Protein 3H1G (pdb70)

B-factor: mean 9.22, std 5.42, range [2.0, 31.76]

Sequence (123 aa):
MKLLVVDDSSTMRRIIKNTLSRLGYEDVLEAEHGVEAWEKLDANADTKVLITDWNMPEMNGLDLVKKVRSDSRFKEIPIIMITAEGGKAEVITALKAGVNNYIVKPFTPQVLKEKLEVVLGTN

Structure (mmCIF, N/CA/C/O backbone):
data_3H1G
#
_entry.id   3H1G
#
_cell.length_a   70.409
_cell.length_b   38.062
_cell.length_c   39.020
_cell.angle_alpha   90.00
_cell.angle_beta   107.58
_cell.angle_gamma   90.00
#
_symmetry.space_group_name_H-M   'C 1 2 1'
#
loop_
_entity.id
_entity.type
_entity.pdbx_description
1 polymer 'Chemotaxis protein cheY homolog'
2 non-polymer 'SULFATE ION'
3 non-polymer 'MAGNESIUM ION'
4 water water
#
loop_
_atom_site.group_PDB
_atom_site.id
_atom_site.type_symbol
_atom_site.label_atom_id
_atom_site.label_alt_id
_atom_site.label_comp_id
_atom_site.label_asym_id
_atom_site.label_entity_id
_atom_site.label_seq_id
_atom_site.pdbx_PDB_ins_code
_atom_site.Cartn_x
_atom_site.Cartn_y
_atom_site.Cartn_z
_atom_site.occupancy
_atom_site.B_iso_or_equiv
_atom_site.auth_seq_id
_atom_site.auth_comp_id
_atom_site.auth_asym_id
_atom_site.auth_atom_id
_atom_site.pdbx_PDB_model_num
ATOM 1 N N . MET A 1 6 ? 10.268 -14.555 5.497 1.00 10.59 1 MET A N 1
ATOM 2 C CA . MET A 1 6 ? 10.684 -13.117 5.648 1.00 8.91 1 MET A CA 1
ATOM 3 C C . MET A 1 6 ? 11.072 -12.779 7.092 1.00 8.76 1 MET A C 1
ATOM 4 O O . MET A 1 6 ? 10.308 -12.155 7.825 1.00 9.84 1 MET A O 1
ATOM 9 N N . LYS A 1 7 ? 12.271 -13.201 7.488 1.00 8.05 2 LYS A N 1
ATOM 10 C CA . LYS A 1 7 ? 12.826 -12.926 8.801 1.00 8.05 2 LYS A CA 1
ATOM 11 C C . LYS A 1 7 ? 13.388 -11.484 8.861 1.00 7.48 2 LYS A C 1
ATOM 12 O O . LYS A 1 7 ? 14.306 -11.138 8.125 1.00 8.68 2 LYS A O 1
ATOM 18 N N . LEU A 1 8 ? 12.802 -10.656 9.721 1.00 7.15 3 LEU A N 1
ATOM 19 C CA . LEU A 1 8 ? 13.195 -9.264 9.851 1.00 6.10 3 LEU A CA 1
ATOM 20 C C . LEU A 1 8 ? 13.953 -9.007 11.155 1.00 5.89 3 LEU A C 1
ATOM 21 O O . LEU A 1 8 ? 13.666 -9.653 12.188 1.00 4.95 3 LEU A O 1
ATOM 26 N N . LEU A 1 9 ? 14.907 -8.066 11.131 1.00 4.43 4 LEU A N 1
ATOM 27 C CA . LEU A 1 9 ? 15.559 -7.649 12.367 1.00 4.78 4 LEU A CA 1
ATOM 28 C C . LEU A 1 9 ? 15.310 -6.157 12.528 1.00 5.43 4 LEU A C 1
ATOM 29 O O . LEU A 1 9 ? 15.597 -5.401 11.605 1.00 5.35 4 LEU A O 1
ATOM 34 N N . VAL A 1 10 ? 14.780 -5.766 13.681 1.00 5.44 5 VAL A N 1
ATOM 35 C CA . VAL A 1 10 ? 14.412 -4.375 13.946 1.00 4.46 5 VAL A CA 1
ATOM 36 C C . VAL A 1 10 ? 15.296 -3.855 15.075 1.00 4.21 5 VAL A C 1
ATOM 37 O O . VAL A 1 10 ? 15.269 -4.418 16.178 1.00 4.19 5 VAL A O 1
ATOM 41 N N . VAL A 1 11 ? 16.034 -2.764 14.807 1.00 3.78 6 VAL A N 1
ATOM 42 C CA . VAL A 1 11 ? 17.018 -2.251 15.757 1.00 3.46 6 VAL A CA 1
ATOM 43 C C . VAL A 1 11 ? 16.681 -0.833 16.131 1.00 4.26 6 VAL A C 1
ATOM 44 O O . VAL A 1 11 ? 16.706 0.071 15.261 1.00 5.98 6 VAL A O 1
ATOM 48 N N . ASP A 1 12 ? 16.379 -0.620 17.406 1.00 4.92 7 ASP A N 1
ATOM 49 C CA . ASP A 1 12 ? 16.074 0.729 17.894 1.00 4.67 7 ASP A CA 1
ATOM 50 C C . ASP A 1 12 ? 16.257 0.750 19.405 1.00 4.70 7 ASP A C 1
ATOM 51 O O . ASP A 1 12 ? 15.866 -0.172 20.093 1.00 5.11 7 ASP A O 1
ATOM 56 N N . ASP A 1 13 ? 16.888 1.794 19.902 1.00 5.72 8 ASP A N 1
ATOM 57 C CA . ASP A 1 13 ? 17.107 1.907 21.341 1.00 5.99 8 ASP A CA 1
ATOM 58 C C . ASP A 1 13 ? 15.884 2.470 22.119 1.00 6.68 8 ASP A C 1
ATOM 59 O O . ASP A 1 13 ? 15.884 2.532 23.361 1.00 7.44 8 ASP A O 1
ATOM 64 N N . SER A 1 14 ? 14.822 2.818 21.385 1.00 5.72 9 SER A N 1
ATOM 65 C CA . SER A 1 14 ? 13.560 3.196 22.012 1.00 6.12 9 SER A CA 1
ATOM 66 C C . SER A 1 14 ? 12.628 1.981 22.130 1.00 6.73 9 SER A C 1
ATOM 67 O O . SER A 1 14 ? 12.287 1.358 21.114 1.00 5.68 9 SER A O 1
ATOM 70 N N . SER A 1 15 ? 12.201 1.651 23.345 1.00 6.69 10 SER A N 1
ATOM 71 C CA . SER A 1 15 ? 11.331 0.480 23.529 1.00 7.54 10 SER A CA 1
ATOM 72 C C . SER A 1 15 ? 9.957 0.724 22.911 1.00 7.25 10 SER A C 1
ATOM 73 O O . SER A 1 15 ? 9.365 -0.183 22.308 1.00 7.06 10 SER A O 1
ATOM 76 N N . THR A 1 16 ? 9.446 1.953 23.033 1.00 7.18 11 THR A N 1
ATOM 77 C CA . THR A 1 16 ? 8.137 2.252 22.454 1.00 7.87 11 THR A CA 1
ATOM 78 C C . THR A 1 16 ? 8.186 2.225 20.934 1.00 7.57 11 THR A C 1
ATOM 79 O O . THR A 1 16 ? 7.270 1.712 20.309 1.00 8.67 11 THR A O 1
ATOM 83 N N . MET A 1 17 ? 9.258 2.749 20.339 1.00 5.99 12 MET A N 1
ATOM 84 C CA . MET A 1 17 ? 9.434 2.628 18.873 1.00 6.12 12 MET A CA 1
ATOM 85 C C . MET A 1 17 ? 9.504 1.170 18.416 1.00 6.13 12 MET A C 1
ATOM 86 O O . MET A 1 17 ? 8.870 0.808 17.414 1.00 6.33 12 MET A O 1
ATOM 91 N N . ARG A 1 18 ? 10.262 0.329 19.142 1.00 5.64 13 ARG A N 1
ATOM 92 C CA . ARG A 1 18 ? 10.331 -1.096 18.776 1.00 6.21 13 ARG A CA 1
ATOM 93 C C . ARG A 1 18 ? 8.931 -1.717 18.758 1.00 6.83 13 ARG A C 1
ATOM 94 O O . ARG A 1 18 ? 8.601 -2.476 17.851 1.00 6.93 13 ARG A O 1
ATOM 102 N N . ARG A 1 19 ? 8.116 -1.350 19.749 1.00 7.41 14 ARG A N 1
ATOM 103 C CA . ARG A 1 19 ? 6.739 -1.819 19.854 1.00 7.93 14 ARG A CA 1
ATOM 104 C C . ARG A 1 19 ? 5.885 -1.374 18.671 1.00 8.05 14 ARG A C 1
ATOM 105 O O . ARG A 1 19 ? 5.140 -2.193 18.087 1.00 7.74 14 ARG A O 1
ATOM 113 N N . ILE A 1 20 ? 5.963 -0.081 18.347 1.00 6.89 15 ILE A N 1
ATOM 114 C CA . ILE A 1 20 ? 5.212 0.477 17.235 1.00 7.33 15 ILE A CA 1
ATOM 115 C C . ILE A 1 20 ? 5.611 -0.216 15.926 1.00 6.77 15 ILE A C 1
ATOM 116 O O . ILE A 1 20 ? 4.757 -0.571 15.104 1.00 7.08 15 ILE A O 1
ATOM 121 N N . ILE A 1 21 ? 6.917 -0.374 15.706 1.00 5.85 16 ILE A N 1
ATOM 122 C CA . ILE A 1 21 ? 7.369 -0.978 14.456 1.00 4.80 16 ILE A CA 1
ATOM 123 C C . ILE A 1 21 ? 6.905 -2.419 14.413 1.00 5.86 16 ILE A C 1
ATOM 124 O O . ILE A 1 21 ? 6.380 -2.857 13.400 1.00 5.43 16 ILE A O 1
ATOM 129 N N . LYS A 1 22 ? 7.084 -3.158 15.510 1.00 6.28 17 LYS A N 1
ATOM 130 C CA . LYS A 1 22 ? 6.728 -4.581 15.496 1.00 6.59 17 LYS A CA 1
ATOM 131 C C . LYS A 1 22 ? 5.210 -4.771 15.311 1.00 7.05 17 LYS A C 1
ATOM 132 O O . LYS A 1 22 ? 4.795 -5.618 14.528 1.00 7.20 17 LYS A O 1
ATOM 138 N N . ASN A 1 23 ? 4.395 -3.951 15.970 1.00 7.74 18 ASN A N 1
ATOM 139 C CA . ASN A 1 23 ? 2.942 -3.992 15.746 1.00 8.31 18 ASN A CA 1
ATOM 140 C C . ASN A 1 23 ? 2.569 -3.643 14.295 1.00 7.28 18 ASN A C 1
ATOM 141 O O . ASN A 1 23 ? 1.665 -4.242 13.700 1.00 7.59 18 ASN A O 1
ATOM 146 N N . THR A 1 24 ? 3.239 -2.651 13.738 1.00 6.80 19 THR A N 1
ATOM 147 C CA . THR A 1 24 ? 2.944 -2.245 12.362 1.00 7.01 19 THR A CA 1
ATOM 148 C C . THR A 1 24 ? 3.289 -3.365 11.398 1.00 6.62 19 THR A C 1
ATOM 149 O O . THR A 1 24 ? 2.498 -3.671 10.508 1.00 7.64 19 THR A O 1
ATOM 153 N N . LEU A 1 25 ? 4.444 -4.005 11.582 1.00 5.77 20 LEU A N 1
ATOM 154 C CA . LEU A 1 25 ? 4.828 -5.124 10.713 1.00 7.47 20 LEU A CA 1
ATOM 155 C C . LEU A 1 25 ? 3.812 -6.276 10.827 1.00 8.00 20 LEU A C 1
ATOM 156 O O . LEU A 1 25 ? 3.451 -6.910 9.805 1.00 7.70 20 LEU A O 1
ATOM 161 N N . SER A 1 26 ? 3.334 -6.525 12.051 1.00 8.44 21 SER A N 1
ATOM 162 C CA . SER A 1 26 ? 2.297 -7.550 12.270 1.00 9.28 21 SER A CA 1
ATOM 163 C C . SER A 1 26 ? 1.001 -7.246 11.497 1.00 9.58 21 SER A C 1
ATOM 164 O O . SER A 1 26 ? 0.404 -8.144 10.874 1.00 9.35 21 SER A O 1
ATOM 167 N N . ARG A 1 27 ? 0.574 -5.988 11.538 1.00 8.91 22 ARG A N 1
ATOM 168 C CA . ARG A 1 27 ? -0.579 -5.533 10.756 1.00 9.46 22 ARG A CA 1
ATOM 169 C C . ARG A 1 27 ? -0.399 -5.809 9.267 1.00 9.63 22 ARG A C 1
ATOM 170 O O . ARG A 1 27 ? -1.387 -6.052 8.568 1.00 9.86 22 ARG A O 1
ATOM 178 N N . LEU A 1 28 ? 0.848 -5.766 8.778 1.00 8.69 23 LEU A N 1
ATOM 179 C CA . LEU A 1 28 ? 1.153 -6.007 7.357 1.00 8.72 23 LEU A CA 1
ATOM 180 C C . LEU A 1 28 ? 1.440 -7.476 7.079 1.00 8.76 23 LEU A C 1
ATOM 181 O O . LEU A 1 28 ? 1.766 -7.835 5.943 1.00 7.94 23 LEU A O 1
ATOM 186 N N . GLY A 1 29 ? 1.334 -8.304 8.121 1.00 8.39 24 GLY A N 1
ATOM 187 C CA . GLY A 1 29 ? 1.453 -9.763 7.988 1.00 9.06 24 GLY A CA 1
ATOM 188 C C . GLY A 1 29 ? 2.872 -10.276 8.113 1.00 9.28 24 GLY A C 1
ATOM 189 O O . GLY A 1 29 ? 3.161 -11.424 7.774 1.00 10.05 24 GLY A O 1
ATOM 190 N N . TYR A 1 30 ? 3.754 -9.429 8.639 1.00 8.55 25 TYR A N 1
ATOM 191 C CA . TYR A 1 30 ? 5.144 -9.784 8.874 1.00 8.92 25 TYR A CA 1
ATOM 192 C C . TYR A 1 30 ? 5.272 -10.157 10.350 1.00 9.65 25 TYR A C 1
ATOM 193 O O . TYR A 1 30 ? 5.345 -9.273 11.194 1.00 9.62 25 TYR A O 1
ATOM 202 N N . GLU A 1 31 ? 5.287 -11.459 10.629 1.00 10.61 26 GLU A N 1
ATOM 203 C CA . GLU A 1 31 ? 5.187 -11.981 11.984 1.00 12.16 26 GLU A CA 1
ATOM 204 C C . GLU A 1 31 ? 6.500 -12.532 12.505 1.00 12.02 26 GLU A C 1
ATOM 205 O O . GLU A 1 31 ? 6.622 -12.848 13.687 1.00 13.47 26 GLU A O 1
ATOM 211 N N . ASP A 1 32 ? 7.498 -12.631 11.649 1.00 10.99 27 ASP A N 1
ATOM 212 C CA . ASP A 1 32 ? 8.762 -13.253 12.024 1.00 10.22 27 ASP A CA 1
ATOM 213 C C . ASP A 1 32 ? 9.821 -12.151 12.256 1.00 9.01 27 ASP A C 1
ATOM 214 O O . ASP A 1 32 ? 10.588 -11.785 11.351 1.00 7.27 27 ASP A O 1
ATOM 219 N N . VAL A 1 33 ? 9.820 -11.593 13.465 1.00 7.45 28 VAL A N 1
ATOM 220 C CA . VAL A 1 33 ? 10.583 -10.380 13.738 1.00 7.32 28 VAL A CA 1
ATOM 221 C C . VAL A 1 33 ? 11.447 -10.567 14.970 1.00 7.23 28 VAL A C 1
ATOM 222 O O . VAL A 1 33 ? 10.945 -10.974 16.032 1.00 7.33 28 VAL A O 1
ATOM 226 N N . LEU A 1 34 ? 12.737 -10.259 14.816 1.00 6.55 29 LEU A N 1
ATOM 227 C CA . LEU A 1 34 ? 13.703 -10.259 15.911 1.00 6.99 29 LEU A CA 1
ATOM 228 C C . LEU A 1 34 ? 14.014 -8.790 16.179 1.00 6.83 29 LEU A C 1
ATOM 229 O O . LEU A 1 34 ? 14.057 -7.989 15.237 1.00 7.35 29 LEU A O 1
ATOM 234 N N . GLU A 1 35 ? 14.256 -8.448 17.436 1.00 6.54 30 GLU A N 1
ATOM 235 C CA . GLU A 1 35 ? 14.586 -7.063 17.813 1.00 7.63 30 GLU A CA 1
ATOM 236 C C . GLU A 1 35 ? 16.004 -6.958 18.367 1.00 7.16 30 GLU A C 1
ATOM 237 O O . GLU A 1 35 ? 16.601 -7.969 18.805 1.00 6.53 30 GLU A O 1
ATOM 243 N N . ALA A 1 36 ? 16.543 -5.738 18.335 1.00 6.32 31 ALA A N 1
ATOM 244 C CA . ALA A 1 36 ? 17.784 -5.403 19.027 1.00 5.64 31 ALA A CA 1
ATOM 245 C C . ALA A 1 36 ? 17.703 -3.962 19.535 1.00 5.64 31 ALA A C 1
ATOM 246 O O . ALA A 1 36 ? 17.028 -3.126 18.948 1.00 4.97 31 ALA A O 1
ATOM 248 N N . GLU A 1 37 ? 18.376 -3.687 20.639 1.00 6.08 32 GLU A N 1
ATOM 249 C CA . GLU A 1 37 ? 18.383 -2.335 21.211 1.00 7.08 32 GLU A CA 1
ATOM 250 C C . GLU A 1 37 ? 19.533 -1.479 20.715 1.00 6.51 32 GLU A C 1
ATOM 251 O O . GLU A 1 37 ? 19.429 -0.254 20.686 1.00 7.25 32 GLU A O 1
ATOM 257 N N . HIS A 1 38 ? 20.665 -2.123 20.412 1.00 5.64 33 HIS A N 1
ATOM 258 C CA . HIS A 1 38 ? 21.893 -1.404 20.009 1.00 5.68 33 HIS A CA 1
ATOM 259 C C . HIS A 1 38 ? 22.594 -2.071 18.805 1.00 5.11 33 HIS A C 1
ATOM 260 O O . HIS A 1 38 ? 22.297 -3.219 18.479 1.00 5.79 33 HIS A O 1
ATOM 267 N N . GLY A 1 39 ? 23.540 -1.379 18.163 1.00 5.36 34 GLY A N 1
ATOM 268 C CA . GLY A 1 39 ? 24.222 -1.951 16.991 1.00 4.87 34 GLY A CA 1
ATOM 269 C C . GLY A 1 39 ? 25.029 -3.223 17.254 1.00 4.73 34 GLY A C 1
ATOM 270 O O . GLY A 1 39 ? 25.033 -4.121 16.431 1.00 5.03 34 GLY A O 1
ATOM 271 N N . VAL A 1 40 ? 25.747 -3.289 18.377 1.00 3.96 35 VAL A N 1
ATOM 272 C CA . VAL A 1 40 ? 26.518 -4.477 18.712 1.00 5.06 35 VAL A CA 1
ATOM 273 C C . VAL A 1 40 ? 25.660 -5.722 18.723 1.00 4.19 35 VAL A C 1
ATOM 274 O O . VAL A 1 40 ? 26.026 -6.743 18.127 1.00 3.21 35 VAL A O 1
ATOM 278 N N . GLU A 1 41 ? 24.504 -5.608 19.369 1.00 3.68 36 GLU A N 1
ATOM 279 C CA . GLU A 1 41 ? 23.580 -6.723 19.538 1.00 3.50 36 GLU A CA 1
ATOM 280 C C . GLU A 1 41 ? 23.005 -7.094 18.184 1.00 3.40 36 GLU A C 1
ATOM 281 O O . GLU A 1 41 ? 22.812 -8.258 17.870 1.00 4.25 36 GLU A O 1
ATOM 287 N N . ALA A 1 42 ? 22.678 -6.073 17.397 1.00 3.65 37 ALA A N 1
ATOM 288 C CA . ALA A 1 42 ? 22.162 -6.304 16.056 1.00 4.04 37 ALA A CA 1
ATOM 289 C C . ALA A 1 42 ? 23.177 -7.065 15.194 1.00 4.00 37 ALA A C 1
ATOM 290 O O . ALA A 1 42 ? 22.813 -8.032 14.487 1.00 4.03 37 ALA A O 1
ATOM 292 N N . TRP A 1 43 ? 24.434 -6.625 15.219 1.00 4.34 38 TRP A N 1
ATOM 293 C CA . TRP A 1 43 ? 25.471 -7.289 14.411 1.00 5.33 38 TRP A CA 1
ATOM 294 C C . TRP A 1 43 ? 25.634 -8.759 14.798 1.00 5.90 38 TRP A C 1
ATOM 295 O O . TRP A 1 43 ? 25.723 -9.675 13.930 1.00 6.20 38 TRP A O 1
ATOM 306 N N . GLU A 1 44 ? 25.708 -9.004 16.101 1.00 6.65 39 GLU A N 1
ATOM 307 C CA . GLU A 1 44 ? 25.840 -10.361 16.590 1.00 7.40 39 GLU A CA 1
ATOM 308 C C . GLU A 1 44 ? 24.705 -11.197 16.030 1.00 7.25 39 GLU A C 1
ATOM 309 O O . GLU A 1 44 ? 24.912 -12.318 15.562 1.00 7.56 39 GLU A O 1
ATOM 315 N N . LYS A 1 45 ? 23.494 -10.662 16.101 1.00 7.07 40 LYS A N 1
ATOM 316 C CA . LYS A 1 45 ? 22.330 -11.404 15.636 1.00 6.80 40 LYS A CA 1
ATOM 317 C C . LYS A 1 45 ? 22.399 -11.689 14.128 1.00 7.26 40 LYS A C 1
ATOM 318 O O . LYS A 1 45 ? 22.126 -12.812 13.697 1.00 7.51 40 LYS A O 1
ATOM 324 N N . LEU A 1 46 ? 22.803 -10.692 13.332 1.00 7.07 41 LEU A N 1
ATOM 325 C CA . LEU A 1 46 ? 22.943 -10.898 11.893 1.00 7.14 41 LEU A CA 1
ATOM 326 C C . LEU A 1 46 ? 24.039 -11.918 11.622 1.00 7.74 41 LEU A C 1
ATOM 327 O O . LEU A 1 46 ? 23.847 -12.843 10.835 1.00 8.23 41 LEU A O 1
ATOM 332 N N . ASP A 1 47 ? 25.185 -11.770 12.286 1.00 7.76 42 ASP A N 1
ATOM 333 C CA . ASP A 1 47 ? 26.321 -12.631 11.988 1.00 8.67 42 ASP A CA 1
ATOM 334 C C . ASP A 1 47 ? 25.979 -14.086 12.301 1.00 9.33 42 ASP A C 1
ATOM 335 O O . ASP A 1 47 ? 26.432 -14.992 11.585 1.00 8.59 42 ASP A O 1
ATOM 340 N N . ALA A 1 48 ? 25.166 -14.281 13.344 1.00 9.28 43 ALA A N 1
ATOM 341 C CA . ALA A 1 48 ? 24.744 -15.611 13.825 1.00 10.26 43 ALA A CA 1
ATOM 342 C C . ALA A 1 48 ? 23.466 -16.124 13.158 1.00 11.08 43 ALA A C 1
ATOM 343 O O . ALA A 1 48 ? 23.102 -17.314 13.267 1.00 11.66 43 ALA A O 1
ATOM 345 N N . ASN A 1 49 ? 22.792 -15.239 12.436 1.00 11.80 44 ASN A N 1
ATOM 346 C CA . ASN A 1 49 ? 21.585 -15.613 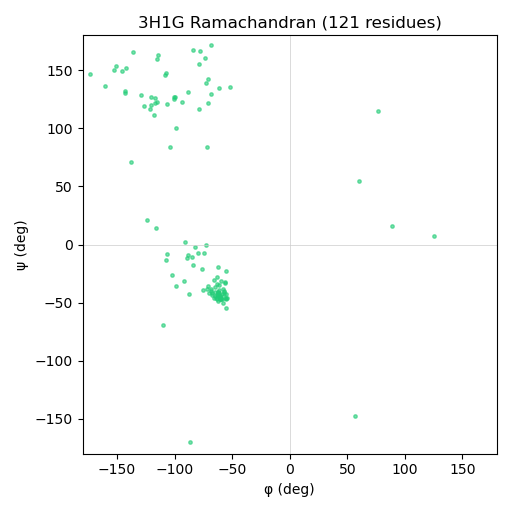11.686 1.00 12.15 44 ASN A CA 1
ATOM 347 C C . ASN A 1 49 ? 21.588 -14.968 10.305 1.00 11.49 44 ASN A C 1
ATOM 348 O O . ASN A 1 49 ? 20.806 -14.031 10.017 1.00 11.82 44 ASN A O 1
ATOM 353 N N . ALA A 1 50 ? 22.477 -15.460 9.453 1.00 10.69 45 ALA A N 1
ATOM 354 C CA . ALA A 1 50 ? 22.678 -14.855 8.157 1.00 10.21 45 ALA A CA 1
ATOM 355 C C . ALA A 1 50 ? 21.537 -15.114 7.187 1.00 9.59 45 ALA A C 1
ATOM 356 O O . ALA A 1 50 ? 21.583 -14.620 6.059 1.00 9.30 45 ALA A O 1
ATOM 358 N N . ASP A 1 51 ? 20.519 -15.867 7.644 1.00 8.72 46 ASP A N 1
ATOM 359 C CA . ASP A 1 51 ? 19.252 -16.084 6.895 1.00 8.91 46 ASP A CA 1
ATOM 360 C C . ASP A 1 51 ? 18.293 -14.899 7.035 1.00 8.38 46 ASP A C 1
ATOM 361 O O . ASP A 1 51 ? 17.240 -14.835 6.385 1.00 8.32 46 ASP A O 1
ATOM 366 N N . THR A 1 52 ? 18.657 -13.959 7.904 1.00 7.32 47 THR A N 1
ATOM 367 C CA . THR A 1 52 ? 17.887 -12.710 8.028 1.00 6.99 47 THR A CA 1
ATOM 368 C C . THR A 1 52 ? 17.695 -12.047 6.658 1.00 6.46 47 THR A C 1
ATOM 369 O O . THR A 1 52 ? 18.631 -11.961 5.857 1.00 6.65 47 THR A O 1
ATOM 373 N N . LYS A 1 53 ? 16.468 -11.596 6.410 1.00 6.04 48 LYS A N 1
ATOM 374 C CA . LYS A 1 53 ? 16.083 -11.102 5.095 1.00 6.44 48 LYS A CA 1
ATOM 375 C C . LYS A 1 53 ? 16.108 -9.603 4.956 1.00 6.21 48 LYS A C 1
ATOM 376 O O . LYS A 1 53 ? 16.410 -9.108 3.872 1.00 7.12 48 LYS A O 1
ATOM 382 N N . VAL A 1 54 ? 15.754 -8.878 6.020 1.00 5.49 49 VAL A N 1
ATOM 383 C CA . VAL A 1 54 ? 15.650 -7.413 5.940 1.00 5.20 49 VAL A CA 1
ATOM 384 C C . VAL A 1 54 ? 16.146 -6.847 7.264 1.00 4.45 49 VAL A C 1
ATOM 385 O O . VAL A 1 54 ? 15.766 -7.325 8.335 1.00 3.96 49 VAL A O 1
ATOM 389 N N . LEU A 1 55 ? 17.022 -5.848 7.189 1.00 4.80 50 LEU A N 1
ATOM 390 C CA . LEU A 1 55 ? 17.439 -5.085 8.361 1.00 3.83 50 LEU A CA 1
ATOM 391 C C . LEU A 1 55 ? 16.693 -3.752 8.425 1.00 4.59 50 LEU A C 1
ATOM 392 O O . LEU A 1 55 ? 16.690 -3.001 7.452 1.00 4.80 50 LEU A O 1
ATOM 397 N N . ILE A 1 56 ? 16.061 -3.483 9.567 1.00 4.38 51 ILE A N 1
ATOM 398 C CA . ILE A 1 56 ? 15.424 -2.182 9.863 1.00 3.70 51 ILE A CA 1
ATOM 399 C C . ILE A 1 56 ? 16.137 -1.565 11.071 1.00 4.40 51 ILE A C 1
ATOM 400 O O . ILE A 1 56 ? 16.194 -2.165 12.140 1.00 4.26 51 ILE A O 1
ATOM 405 N N . THR A 1 57 ? 16.697 -0.372 10.921 1.00 4.09 52 THR A N 1
ATOM 406 C CA . THR A 1 57 ? 17.540 0.137 11.990 1.00 4.74 52 THR A CA 1
ATOM 407 C C . THR A 1 57 ? 17.348 1.634 12.162 1.00 4.28 52 THR A C 1
ATOM 408 O O . THR A 1 57 ? 17.043 2.336 11.187 1.00 4.74 52 THR A O 1
ATOM 412 N N . ASP A 1 58 ? 17.568 2.119 13.384 1.00 3.80 53 ASP A N 1
ATOM 413 C CA . ASP A 1 58 ? 17.644 3.546 13.591 1.00 4.14 53 ASP A CA 1
ATOM 414 C C . ASP A 1 58 ? 19.078 4.012 13.349 1.00 3.80 53 ASP A C 1
ATOM 415 O O . ASP A 1 58 ? 19.886 3.251 12.844 1.00 4.36 53 ASP A O 1
ATOM 420 N N . TRP A 1 59 ? 19.379 5.265 13.688 1.00 3.87 54 TRP A N 1
ATOM 421 C CA . TRP A 1 59 ? 20.739 5.787 13.509 1.00 4.02 54 TRP A CA 1
ATOM 422 C C . TRP A 1 59 ? 21.386 5.989 14.896 1.00 4.36 54 TRP A C 1
ATOM 423 O O . TRP A 1 59 ? 22.301 5.273 15.262 1.00 3.55 54 TRP A O 1
ATOM 434 N N . ASN A 1 60 ? 20.893 6.965 15.662 1.00 5.74 55 ASN A N 1
ATOM 435 C CA . ASN A 1 60 ? 21.477 7.277 16.976 1.00 5.89 55 ASN A CA 1
ATOM 436 C C . ASN A 1 60 ? 21.204 6.218 18.019 1.00 6.17 55 ASN A C 1
ATOM 437 O O . ASN A 1 60 ? 20.049 5.891 18.326 1.00 6.09 55 ASN A O 1
ATOM 442 N N . MET A 1 61 ? 22.280 5.670 18.571 1.00 6.46 56 MET A N 1
ATOM 443 C CA . MET A 1 61 ? 22.166 4.729 19.699 1.00 6.50 56 MET A CA 1
ATOM 444 C C . MET A 1 61 ? 23.536 4.405 20.216 1.00 6.70 56 MET A C 1
ATOM 445 O O . MET A 1 61 ? 24.516 4.401 19.435 1.00 7.60 56 MET A O 1
ATOM 450 N N . PRO A 1 62 ? 23.641 4.169 21.549 1.00 7.76 57 PRO A N 1
ATOM 451 C CA . PRO A 1 62 ? 24.935 3.736 22.088 1.00 6.95 57 PRO A CA 1
ATOM 452 C C . PRO A 1 62 ? 25.253 2.324 21.580 1.00 6.91 57 PRO A C 1
ATOM 453 O O . PRO A 1 62 ? 24.411 1.709 20.931 1.00 6.02 57 PRO A O 1
ATOM 457 N N . GLU A 1 63 ? 26.469 1.851 21.838 1.00 5.96 58 GLU A N 1
ATOM 458 C CA . GLU A 1 63 ? 26.889 0.466 21.510 1.00 5.58 58 GLU A CA 1
ATOM 459 C C . GLU A 1 63 ? 26.782 0.198 20.014 1.00 5.31 58 GLU A C 1
ATOM 460 O O . GLU A 1 63 ? 26.159 -0.736 19.589 1.00 5.54 58 GLU A O 1
ATOM 466 N N . MET A 1 64 ? 27.448 1.063 19.252 1.00 4.57 59 MET A N 1
ATOM 467 C CA . MET A 1 64 ? 27.498 1.112 17.768 1.00 3.88 59 MET A CA 1
ATOM 468 C C . MET A 1 64 ? 26.244 1.710 17.108 1.00 4.29 59 MET A C 1
ATOM 469 O O . MET A 1 64 ? 25.138 1.153 17.194 1.00 4.77 59 MET A O 1
ATOM 474 N N . ASN A 1 65 ? 26.424 2.842 16.452 1.00 4.16 60 ASN A N 1
ATOM 475 C CA . ASN A 1 65 ? 25.284 3.528 15.840 1.00 4.30 60 ASN A CA 1
ATOM 476 C C . ASN A 1 65 ? 24.881 2.862 14.536 1.00 4.12 60 ASN A C 1
ATOM 477 O O . ASN A 1 65 ? 25.584 1.972 14.044 1.00 4.88 60 ASN A O 1
ATOM 482 N N . GLY A 1 66 ? 23.705 3.225 14.039 1.00 3.25 61 GLY A N 1
ATOM 483 C CA . GLY A 1 66 ? 23.166 2.600 12.819 1.00 3.28 61 GLY A CA 1
ATOM 484 C C . GLY A 1 66 ? 23.936 2.868 11.543 1.00 3.50 61 GLY A C 1
ATOM 485 O O . GLY A 1 66 ? 23.931 2.021 10.648 1.00 3.82 61 GLY A O 1
ATOM 486 N N . LEU A 1 67 ? 24.596 4.031 11.403 1.00 3.41 62 LEU A N 1
ATOM 487 C CA . LEU A 1 67 ? 25.443 4.233 10.211 1.00 3.74 62 LEU A CA 1
ATOM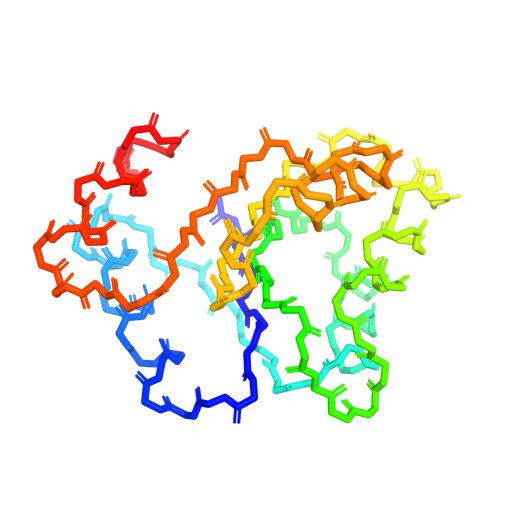 488 C C . LEU A 1 67 ? 26.600 3.229 10.174 1.00 3.32 62 LEU A C 1
ATOM 489 O O . LEU A 1 67 ? 26.839 2.594 9.148 1.00 2.00 62 LEU A O 1
ATOM 494 N N . ASP A 1 68 ? 27.291 3.074 11.308 1.00 3.72 63 ASP A N 1
ATOM 495 C CA . ASP A 1 68 ? 28.398 2.123 11.374 1.00 4.71 63 ASP A CA 1
ATOM 496 C C . ASP A 1 68 ? 27.920 0.684 11.189 1.00 4.47 63 ASP A C 1
ATOM 497 O O . ASP A 1 68 ? 28.617 -0.130 10.596 1.00 6.23 63 ASP A O 1
ATOM 502 N N . LEU A 1 69 ? 26.744 0.378 11.733 1.00 4.89 64 LEU A N 1
ATOM 503 C CA . LEU A 1 69 ? 26.132 -0.937 11.559 1.00 4.18 64 LEU A CA 1
ATOM 504 C C . LEU A 1 69 ? 25.892 -1.176 10.080 1.00 4.14 64 LEU A C 1
ATOM 505 O O . LEU A 1 69 ? 26.227 -2.223 9.559 1.00 3.94 64 LEU A O 1
ATOM 510 N N . VAL A 1 70 ? 25.335 -0.186 9.385 1.00 3.74 65 VAL A N 1
ATOM 511 C CA . VAL A 1 70 ? 25.085 -0.358 7.958 1.00 4.15 65 VAL A CA 1
ATOM 512 C C . VAL A 1 70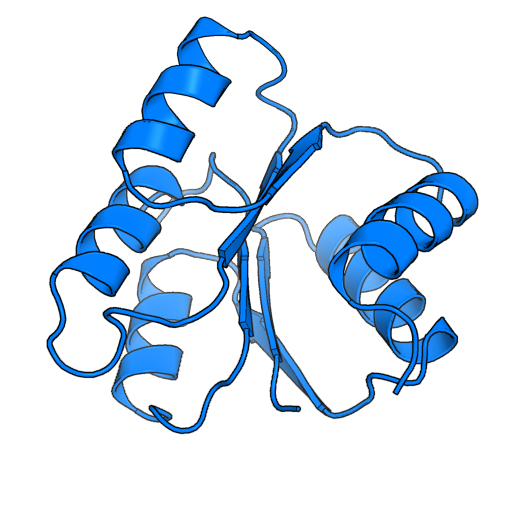 ? 26.396 -0.608 7.180 1.00 5.17 65 VAL A C 1
ATOM 513 O O . VAL A 1 70 ? 26.472 -1.526 6.357 1.00 5.53 65 VAL A O 1
ATOM 517 N N . LYS A 1 71 ? 27.421 0.189 7.467 1.00 5.94 66 LYS A N 1
ATOM 518 C CA . LYS A 1 71 ? 28.699 0.017 6.792 1.00 6.95 66 LYS A CA 1
ATOM 519 C C . LYS A 1 71 ? 29.235 -1.395 6.998 1.00 7.43 66 LYS A C 1
ATOM 520 O O . LYS A 1 71 ? 29.778 -2.031 6.076 1.00 7.41 66 LYS A O 1
ATOM 526 N N . LYS A 1 72 ? 29.101 -1.872 8.222 1.00 7.39 67 LYS A N 1
ATOM 527 C CA . LYS A 1 72 ? 29.651 -3.156 8.588 1.00 7.72 67 LYS A CA 1
ATOM 528 C C . LYS A 1 72 ? 28.903 -4.276 7.850 1.00 7.76 67 LYS A C 1
ATOM 529 O O . LYS A 1 72 ? 29.522 -5.211 7.310 1.00 7.00 67 LYS A O 1
ATOM 535 N N . VAL A 1 73 ? 27.576 -4.154 7.814 1.00 7.36 68 VAL A N 1
ATOM 536 C CA . VAL A 1 73 ? 26.708 -5.061 7.048 1.00 7.35 68 VAL A CA 1
ATOM 537 C C . VAL A 1 73 ? 27.122 -5.112 5.570 1.00 8.66 68 VAL A C 1
ATOM 538 O O . VAL A 1 73 ? 27.384 -6.186 5.037 1.00 8.24 68 VAL A O 1
ATOM 542 N N . ARG A 1 74 ? 27.202 -3.959 4.900 1.00 9.16 69 ARG A N 1
ATOM 543 C CA . ARG A 1 74 ? 27.570 -3.933 3.468 1.00 10.55 69 ARG A CA 1
ATOM 544 C C . ARG A 1 74 ? 28.964 -4.455 3.104 1.00 11.15 69 ARG A C 1
ATOM 545 O O . ARG A 1 74 ? 29.211 -4.793 1.925 1.00 13.08 69 ARG A O 1
ATOM 553 N N . SER A 1 75 ? 29.864 -4.511 4.087 1.00 11.42 70 SER A N 1
ATOM 554 C CA . SER A 1 75 ? 31.242 -4.966 3.874 1.00 12.09 70 SER A CA 1
ATOM 555 C C . SER A 1 75 ? 31.340 -6.469 4.055 1.00 11.84 70 SER A C 1
ATOM 556 O O . SER A 1 75 ? 32.373 -7.075 3.765 1.00 12.73 70 SER A O 1
ATOM 559 N N . ASP A 1 76 ? 30.266 -7.081 4.550 1.00 10.67 71 ASP A N 1
ATOM 560 C CA . ASP A 1 76 ? 30.284 -8.524 4.791 1.00 9.74 71 ASP A CA 1
ATOM 561 C C . ASP A 1 76 ? 29.830 -9.212 3.510 1.00 10.27 71 ASP A C 1
ATOM 562 O O . ASP A 1 76 ? 28.816 -8.840 2.933 1.00 10.01 71 ASP A O 1
ATOM 567 N N . SER A 1 77 ? 30.593 -10.211 3.074 1.00 10.78 72 SER A N 1
ATOM 568 C CA . SER A 1 77 ? 30.251 -10.982 1.869 1.00 11.44 72 SER A CA 1
ATOM 569 C C . SER A 1 77 ? 28.852 -11.631 1.877 1.00 10.74 72 SER A C 1
ATOM 570 O O . SER A 1 77 ? 28.311 -11.928 0.810 1.00 11.18 72 SER A O 1
ATOM 573 N N . ARG A 1 78 ? 28.274 -11.846 3.059 1.00 9.85 73 ARG A N 1
ATOM 574 C CA . ARG A 1 78 ? 26.959 -12.490 3.150 1.00 8.40 73 ARG A CA 1
ATOM 575 C C . ARG A 1 78 ? 25.777 -11.524 2.969 1.00 8.21 73 ARG A C 1
ATOM 576 O O . ARG A 1 78 ? 24.647 -11.951 2.685 1.00 8.25 73 ARG A O 1
ATOM 584 N N . PHE A 1 79 ? 26.043 -10.230 3.112 1.00 8.36 74 PHE A N 1
ATOM 585 C CA . PHE A 1 79 ? 24.981 -9.254 3.235 1.00 8.11 74 PHE A CA 1
ATOM 586 C C . PHE A 1 79 ? 25.098 -8.151 2.169 1.00 9.81 74 PHE A C 1
ATOM 587 O O . PHE A 1 79 ? 24.529 -7.061 2.321 1.00 9.91 74 PHE A O 1
ATOM 595 N N . LYS A 1 80 ? 25.804 -8.446 1.077 1.00 9.45 75 LYS A N 1
ATOM 596 C CA . LYS A 1 80 ? 25.957 -7.461 -0.015 1.00 10.18 75 LYS A CA 1
ATOM 597 C C . LYS A 1 80 ? 24.618 -6.977 -0.548 1.00 9.57 75 LYS A C 1
ATOM 598 O O . LYS A 1 80 ? 24.504 -5.812 -0.931 1.00 9.95 75 LYS A O 1
ATOM 604 N N . GLU A 1 81 ? 23.603 -7.846 -0.551 1.00 8.19 76 GLU A N 1
ATOM 605 C CA . GLU A 1 81 ? 22.294 -7.467 -1.118 1.00 7.48 76 GLU A CA 1
ATOM 606 C C . GLU A 1 81 ? 21.118 -7.431 -0.127 1.00 6.74 76 GLU A C 1
ATOM 607 O O . GLU A 1 81 ? 19.967 -7.388 -0.560 1.00 6.71 76 GLU A O 1
ATOM 613 N N . ILE A 1 82 ? 21.381 -7.447 1.181 1.00 5.60 77 ILE A N 1
ATOM 614 C CA . ILE A 1 82 ? 20.258 -7.406 2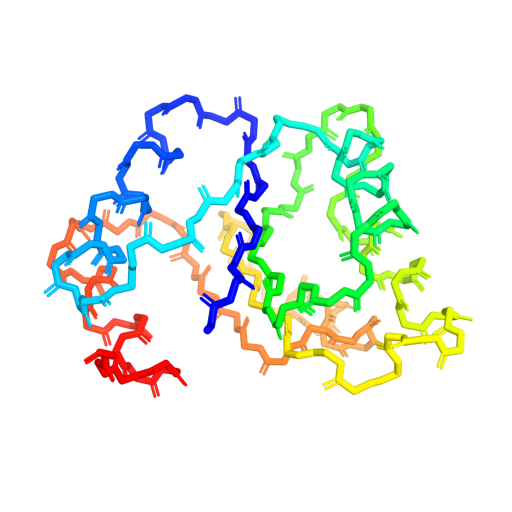.132 1.00 4.92 77 ILE A CA 1
ATOM 615 C C . ILE A 1 82 ? 19.556 -6.054 2.091 1.00 5.08 77 ILE A C 1
ATOM 616 O O . ILE A 1 82 ? 20.218 -5.017 2.157 1.00 4.83 77 ILE A O 1
ATOM 621 N N . PRO A 1 83 ? 18.222 -6.044 1.958 1.00 5.20 78 PRO A N 1
ATOM 622 C CA . PRO A 1 83 ? 17.512 -4.753 2.049 1.00 5.32 78 PRO A CA 1
ATOM 623 C C . PRO A 1 83 ? 17.701 -4.100 3.421 1.00 4.82 78 PRO A C 1
ATOM 624 O O . PRO A 1 83 ? 17.599 -4.782 4.449 1.00 5.47 78 PRO A O 1
ATOM 628 N N . ILE A 1 84 ? 17.985 -2.792 3.422 1.00 4.64 79 ILE A N 1
ATOM 629 C CA . ILE A 1 84 ? 18.194 -2.042 4.646 1.00 3.99 79 ILE A CA 1
ATOM 630 C C . ILE A 1 84 ? 17.273 -0.832 4.634 1.00 4.58 79 ILE A C 1
ATOM 631 O O . ILE A 1 84 ? 17.342 0.013 3.737 1.00 3.69 79 ILE A O 1
ATOM 6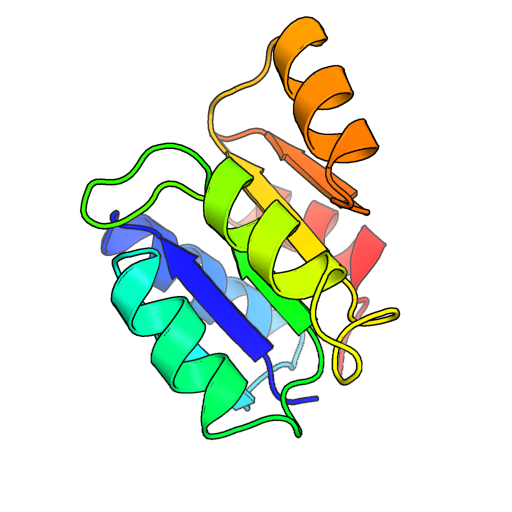36 N N . ILE A 1 85 ? 16.402 -0.797 5.628 1.00 4.65 80 ILE A N 1
ATOM 637 C CA . ILE A 1 85 ? 15.503 0.333 5.897 1.00 4.61 80 ILE A CA 1
ATOM 638 C C . ILE A 1 85 ? 15.998 1.085 7.130 1.00 5.11 80 ILE A C 1
ATOM 639 O O . ILE A 1 85 ? 16.143 0.509 8.215 1.00 5.16 80 ILE A O 1
ATOM 644 N N . MET A 1 86 ? 16.306 2.369 6.968 1.00 5.23 81 MET A N 1
ATOM 645 C CA . MET A 1 86 ? 16.646 3.191 8.134 1.00 4.38 81 MET A CA 1
ATOM 646 C C . MET A 1 86 ? 15.446 4.028 8.533 1.00 5.55 81 MET A C 1
ATOM 647 O O . MET A 1 86 ? 14.860 4.730 7.710 1.00 5.79 81 MET A O 1
ATOM 652 N N . ILE A 1 87 ? 15.067 3.900 9.801 1.00 5.73 82 ILE A N 1
ATOM 653 C CA . ILE A 1 87 ? 13.946 4.678 10.375 1.00 5.42 82 ILE A CA 1
ATOM 654 C C . ILE A 1 87 ? 14.530 5.547 11.506 1.00 6.00 82 ILE A C 1
ATOM 655 O O . ILE A 1 87 ? 14.947 5.031 12.558 1.00 6.94 82 ILE A O 1
ATOM 660 N N . THR A 1 88 ? 14.560 6.866 11.289 1.00 5.87 83 THR A N 1
ATOM 661 C CA . THR A 1 88 ? 15.370 7.739 12.126 1.00 4.39 83 THR A CA 1
ATOM 662 C C . THR A 1 88 ? 14.784 9.139 12.170 1.00 4.89 83 THR A C 1
ATOM 663 O O . THR A 1 88 ? 14.148 9.589 11.213 1.00 4.10 83 THR A O 1
ATOM 667 N N . ALA A 1 89 ? 15.006 9.824 13.283 1.00 5.09 84 ALA A N 1
ATOM 668 C CA . ALA A 1 89 ? 14.680 11.260 13.407 1.00 6.32 84 ALA A CA 1
ATOM 669 C C . ALA A 1 89 ? 15.670 12.160 12.655 1.00 6.94 84 ALA A C 1
ATOM 670 O O . ALA A 1 89 ? 15.456 13.372 12.557 1.00 8.40 84 ALA A O 1
ATOM 672 N N . GLU A 1 90 ? 16.751 11.590 12.126 1.00 6.97 85 GLU A N 1
ATOM 673 C CA . GLU A 1 90 ? 17.707 12.396 11.333 1.00 7.50 85 GLU A CA 1
ATOM 674 C C . GLU A 1 90 ? 17.091 12.750 9.985 1.00 7.69 85 GLU A C 1
ATOM 675 O O . GLU A 1 90 ? 17.339 12.079 8.956 1.00 8.22 85 GLU A O 1
ATOM 681 N N . GLY A 1 91 ? 16.298 13.813 9.986 1.00 7.14 86 GLY A N 1
ATOM 682 C CA . GLY A 1 91 ? 15.551 14.203 8.802 1.00 8.71 86 GLY A CA 1
ATOM 683 C C . GLY A 1 91 ? 16.304 15.068 7.787 1.00 8.31 86 GLY A C 1
ATOM 684 O O . GLY A 1 91 ? 15.819 15.274 6.654 1.00 8.15 86 GLY A O 1
ATOM 685 N N . GLY A 1 92 ? 17.477 15.573 8.151 1.00 7.25 87 GLY A N 1
ATOM 686 C CA . GLY A 1 92 ? 18.198 16.459 7.223 1.00 7.91 87 GLY A CA 1
ATOM 687 C C . GLY A 1 92 ? 18.771 15.712 6.022 1.00 7.76 87 GLY A C 1
ATOM 688 O O . GLY A 1 92 ? 19.236 14.576 6.152 1.00 6.81 87 GLY A O 1
ATOM 689 N N . LYS A 1 93 ? 18.746 16.323 4.833 1.00 7.63 88 LYS A N 1
ATOM 690 C CA . LYS A 1 93 ? 19.288 15.632 3.666 1.00 8.45 88 LYS A CA 1
ATOM 691 C C . LYS A 1 93 ? 20.782 15.303 3.705 1.00 7.90 88 LYS A C 1
ATOM 692 O O . LYS A 1 93 ? 21.230 14.337 3.064 1.00 9.38 88 LYS A O 1
ATOM 698 N N . ALA A 1 94 ? 21.586 16.093 4.419 1.00 7.72 89 ALA A N 1
ATOM 699 C CA . ALA A 1 94 ? 23.001 15.732 4.536 1.00 7.68 89 ALA A CA 1
ATOM 700 C C . ALA A 1 94 ? 23.089 14.333 5.142 1.00 7.32 89 ALA A C 1
ATOM 701 O O . ALA A 1 94 ? 23.935 13.539 4.735 1.00 7.01 89 ALA A O 1
ATOM 703 N N . GLU A 1 95 ? 22.211 14.047 6.106 1.00 6.96 90 GLU A N 1
ATOM 704 C CA . GLU A 1 95 ? 22.238 12.766 6.803 1.00 6.36 90 GLU A CA 1
ATOM 705 C C . GLU A 1 95 ? 21.674 11.696 5.897 1.00 6.21 90 GLU A C 1
ATOM 706 O O . GLU A 1 95 ? 22.202 10.577 5.840 1.00 5.87 90 GLU A O 1
ATOM 712 N N . VAL A 1 96 ? 20.623 12.039 5.148 1.00 5.59 91 VAL A N 1
ATOM 713 C CA . VAL A 1 96 ? 20.066 11.072 4.213 1.00 5.51 91 VAL A CA 1
ATOM 714 C C . VAL A 1 96 ? 21.171 10.649 3.239 1.00 6.13 91 VAL A C 1
ATOM 715 O O . VAL A 1 96 ? 21.405 9.444 2.987 1.00 6.12 91 VAL A O 1
ATOM 719 N N . ILE A 1 97 ? 21.836 11.650 2.654 1.00 5.56 92 ILE A N 1
ATOM 720 C CA . ILE A 1 97 ? 22.909 11.356 1.707 1.00 5.54 92 ILE A CA 1
ATOM 721 C C . ILE A 1 97 ? 23.993 10.458 2.319 1.00 5.81 92 ILE A C 1
ATOM 722 O O . ILE A 1 97 ? 24.423 9.485 1.684 1.00 5.75 92 ILE A O 1
ATOM 727 N N . THR A 1 98 ? 24.425 10.787 3.543 1.00 5.75 93 THR A N 1
ATOM 728 C CA . THR A 1 98 ? 25.413 9.990 4.246 1.00 5.40 93 THR A CA 1
ATOM 729 C C . THR A 1 98 ? 24.983 8.520 4.340 1.00 4.78 93 TH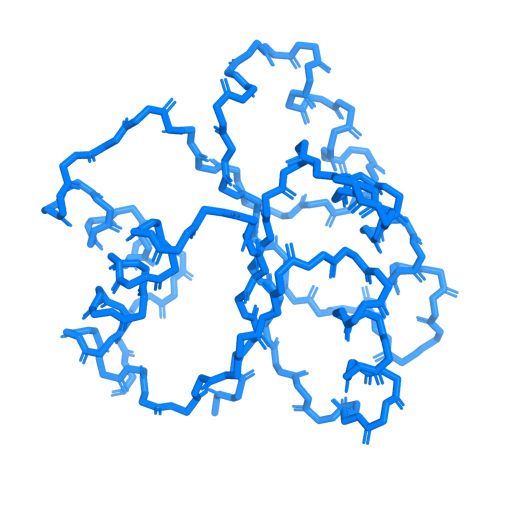R A C 1
ATOM 730 O O . THR A 1 98 ? 25.767 7.612 4.033 1.00 5.19 93 THR A O 1
ATOM 734 N N . ALA A 1 99 ? 23.721 8.299 4.710 1.00 4.73 94 ALA A N 1
ATOM 735 C CA . ALA A 1 99 ? 23.197 6.948 4.913 1.00 4.20 94 ALA A CA 1
ATOM 736 C C . ALA A 1 99 ? 23.059 6.198 3.589 1.00 4.33 94 ALA A C 1
ATOM 737 O O . ALA A 1 99 ? 23.346 5.019 3.502 1.00 3.36 94 ALA A O 1
ATOM 739 N N . LEU A 1 100 ? 22.575 6.876 2.555 1.00 4.58 95 LEU A N 1
ATOM 740 C CA . LEU A 1 100 ? 22.489 6.221 1.268 1.00 4.46 95 LEU A CA 1
ATOM 741 C C . LEU A 1 100 ? 23.883 5.790 0.755 1.00 4.61 95 LEU A C 1
ATOM 742 O O . LEU A 1 100 ? 24.037 4.708 0.186 1.00 4.56 95 LEU A O 1
ATOM 747 N N . LYS A 1 101 ? 24.885 6.651 0.918 1.00 5.24 96 LYS A N 1
ATOM 748 C CA . LYS A 1 101 ? 26.247 6.298 0.500 1.00 5.52 96 LYS A CA 1
ATOM 749 C C . LYS A 1 101 ? 26.742 5.064 1.240 1.00 6.21 96 LYS A C 1
ATOM 750 O O . LYS A 1 101 ? 27.539 4.288 0.706 1.00 6.31 96 LYS A O 1
ATOM 756 N N . ALA A 1 102 ? 26.276 4.912 2.475 1.00 6.79 97 ALA A N 1
ATOM 757 C CA . ALA A 1 102 ? 26.695 3.810 3.340 1.00 6.96 97 ALA A CA 1
ATOM 758 C C . ALA A 1 102 ? 26.031 2.492 2.954 1.00 7.92 97 ALA A C 1
ATOM 759 O O . ALA A 1 102 ? 26.540 1.438 3.300 1.00 8.61 97 ALA A O 1
ATOM 761 N N . GLY A 1 103 ? 24.896 2.557 2.248 1.00 7.94 98 GLY A N 1
ATOM 762 C CA . GLY A 1 103 ? 24.182 1.356 1.801 1.00 6.39 98 GLY A CA 1
ATOM 763 C C . GLY A 1 103 ? 22.697 1.264 2.211 1.00 5.98 98 GLY A C 1
ATOM 764 O O . GLY A 1 103 ? 22.053 0.234 1.988 1.00 5.84 98 GLY A O 1
ATOM 765 N N . VAL A 1 104 ? 22.139 2.330 2.792 1.00 5.00 99 VAL A N 1
ATOM 766 C CA . VAL A 1 104 ? 20.727 2.285 3.197 1.00 4.54 99 VAL A CA 1
ATOM 767 C C . VAL A 1 104 ? 19.919 2.342 1.918 1.00 5.82 99 VAL A C 1
ATOM 768 O O . VAL A 1 104 ? 20.254 3.115 1.014 1.00 5.24 99 VAL A O 1
ATOM 772 N N . ASN A 1 105 ? 18.852 1.555 1.823 1.00 5.53 100 ASN A N 1
ATOM 773 C CA . ASN A 1 105 ? 18.100 1.562 0.559 1.00 4.98 100 ASN A CA 1
ATOM 774 C C . ASN A 1 105 ? 16.803 2.384 0.612 1.00 5.42 100 ASN A C 1
ATOM 775 O O . ASN A 1 105 ? 16.305 2.863 -0.410 1.00 5.73 100 ASN A O 1
ATOM 780 N N . ASN A 1 106 ? 16.256 2.516 1.799 1.00 5.10 101 ASN A N 1
ATOM 781 C CA . ASN A 1 106 ? 14.976 3.211 2.017 1.00 5.43 101 ASN A CA 1
ATOM 782 C C . ASN A 1 106 ? 15.054 3.966 3.323 1.00 5.80 101 ASN A C 1
ATOM 783 O O . ASN A 1 106 ? 15.450 3.396 4.330 1.00 5.62 101 ASN A O 1
ATOM 788 N N . TYR A 1 107 ? 14.684 5.243 3.307 1.00 5.74 102 TYR A N 1
ATOM 789 C CA . TYR A 1 107 ? 14.865 6.100 4.478 1.00 5.67 102 TYR A CA 1
ATOM 790 C C . TYR A 1 107 ? 13.501 6.636 4.936 1.00 6.60 102 TYR A C 1
ATOM 791 O O . TYR A 1 107 ? 12.790 7.299 4.161 1.00 8.61 102 TYR A O 1
ATOM 800 N N . ILE A 1 108 ? 13.124 6.328 6.176 1.00 5.41 103 ILE A N 1
ATOM 801 C CA . ILE A 1 108 ? 11.858 6.778 6.744 1.00 5.26 103 ILE A CA 1
ATOM 802 C C . ILE A 1 108 ? 12.140 7.687 7.943 1.00 5.85 103 ILE A C 1
ATOM 803 O O . ILE A 1 108 ? 12.864 7.313 8.873 1.00 5.44 103 ILE A O 1
ATOM 808 N N . VAL A 1 109 ? 11.561 8.888 7.924 1.00 4.70 104 VAL A N 1
ATOM 809 C CA . VAL A 1 109 ? 11.936 9.905 8.901 1.00 5.34 104 VAL A CA 1
ATOM 810 C C . VAL A 1 109 ? 10.884 9.928 10.016 1.00 5.24 104 VAL A C 1
ATOM 811 O O . VAL A 1 109 ? 9.693 10.021 9.722 1.00 5.27 104 VAL A O 1
ATOM 815 N N . LYS A 1 110 ? 11.340 9.802 11.275 1.00 5.13 105 LYS A N 1
ATOM 816 C CA . LYS A 1 110 ? 10.509 9.954 12.484 1.00 4.66 105 LYS A CA 1
ATOM 817 C C . LYS A 1 110 ? 10.284 11.437 12.773 1.00 5.06 105 LYS A C 1
ATOM 818 O O . LYS A 1 110 ? 11.138 12.259 12.405 1.00 6.11 105 LYS A O 1
ATOM 824 N N . PRO A 1 111 ? 9.191 11.799 13.484 1.00 6.23 106 PRO A N 1
ATOM 825 C CA . PRO A 1 111 ? 8.124 10.953 14.027 1.00 6.50 106 PRO A CA 1
ATOM 826 C C . PRO A 1 111 ? 7.021 10.637 13.011 1.00 7.12 106 PRO A C 1
ATOM 827 O O . PRO A 1 111 ? 6.943 11.250 11.926 1.00 7.62 106 PRO A O 1
ATOM 831 N N . PHE A 1 112 ? 6.185 9.672 13.361 1.00 7.16 107 PHE A N 1
ATOM 832 C CA . PHE A 1 112 ? 5.034 9.314 12.535 1.00 7.64 107 PHE A CA 1
ATOM 833 C C . PHE A 1 112 ? 3.944 8.766 13.438 1.00 7.07 107 PHE A C 1
ATOM 834 O O . PHE A 1 112 ? 4.217 8.230 14.524 1.00 7.37 107 PHE A O 1
ATOM 842 N N . THR A 1 113 ? 2.701 8.902 12.990 1.00 8.02 108 THR A N 1
ATOM 843 C CA . THR A 1 113 ? 1.622 8.153 13.598 1.00 8.78 108 THR A CA 1
ATOM 844 C C . THR A 1 113 ? 1.748 6.692 13.146 1.00 9.60 108 THR A C 1
ATOM 845 O O . THR A 1 113 ? 2.423 6.403 12.160 1.00 9.29 108 THR A O 1
ATOM 849 N N . PRO A 1 114 ? 1.110 5.773 13.890 1.00 10.50 109 PRO A N 1
ATOM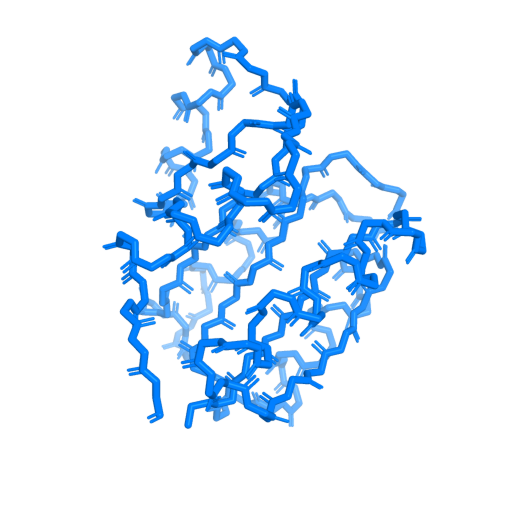 850 C CA . PRO A 1 114 ? 1.078 4.357 13.517 1.00 10.66 109 PRO A CA 1
ATOM 851 C C . PRO A 1 114 ? 0.499 4.139 12.124 1.00 10.35 109 PRO A C 1
ATOM 852 O O . PRO A 1 114 ? 1.035 3.316 11.373 1.00 10.50 109 PRO A O 1
ATOM 856 N N . GLN A 1 115 ? -0.551 4.872 11.754 1.00 9.95 110 GLN A N 1
ATOM 857 C CA . GLN A 1 115 ? -1.072 4.807 10.367 1.00 9.52 110 GLN A CA 1
ATOM 858 C C . GLN A 1 115 ? -0.080 5.262 9.274 1.00 9.05 110 GLN A C 1
ATOM 859 O O . GLN A 1 115 ? 0.044 4.633 8.201 1.00 8.39 110 GLN A O 1
ATOM 865 N N . VAL A 1 116 ? 0.630 6.356 9.538 1.00 8.23 111 VAL A N 1
ATOM 866 C CA . VAL A 1 116 ? 1.663 6.791 8.608 1.00 7.17 111 VAL A CA 1
ATOM 867 C C . VAL A 1 116 ? 2.793 5.747 8.464 1.00 6.67 111 VAL A C 1
ATOM 868 O O . VAL A 1 116 ? 3.224 5.439 7.344 1.00 5.79 111 VAL A O 1
ATOM 872 N N . LEU A 1 117 ? 3.258 5.186 9.577 1.00 6.04 112 LEU A N 1
ATOM 873 C CA . LEU A 1 117 ? 4.281 4.121 9.504 1.00 5.35 112 LEU A CA 1
ATOM 874 C C . LEU A 1 117 ? 3.790 2.928 8.691 1.00 6.39 112 LEU A C 1
ATOM 875 O O . LEU A 1 117 ? 4.555 2.354 7.912 1.00 6.57 112 LEU A O 1
ATOM 880 N N . LYS A 1 118 ? 2.529 2.541 8.906 1.00 6.07 113 LYS A N 1
ATOM 881 C CA . LYS A 1 118 ? 1.943 1.445 8.147 1.00 7.23 113 LYS A CA 1
ATOM 882 C C . LYS A 1 118 ? 1.985 1.789 6.667 1.00 7.75 113 LYS A C 1
ATOM 883 O O . LYS A 1 118 ? 2.420 0.974 5.868 1.00 7.23 113 LYS A O 1
ATOM 889 N N . GLU A 1 119 ? 1.580 3.010 6.298 1.00 8.03 114 GLU A N 1
ATOM 890 C CA . GLU A 1 119 ? 1.619 3.402 4.872 1.00 7.94 114 GLU A CA 1
ATOM 891 C C . GLU A 1 119 ? 3.055 3.353 4.301 1.00 7.64 114 GLU A C 1
ATOM 892 O O . GLU A 1 119 ? 3.280 2.801 3.218 1.00 7.81 114 GLU A O 1
ATOM 898 N N . LYS A 1 120 ? 4.017 3.919 5.028 1.00 5.82 115 LYS A N 1
ATOM 899 C CA . LYS A 1 120 ? 5.397 4.014 4.538 1.00 6.24 115 LYS A CA 1
ATOM 900 C C . LYS A 1 120 ? 6.127 2.653 4.492 1.00 6.85 115 LYS A C 1
ATOM 901 O O . LYS A 1 120 ? 6.937 2.419 3.590 1.00 6.62 115 LYS A O 1
ATOM 907 N N . LEU A 1 121 ? 5.848 1.768 5.451 1.00 6.06 116 LEU A N 1
ATOM 908 C CA . LEU A 1 121 ? 6.432 0.421 5.402 1.00 6.97 116 LEU A CA 1
ATOM 909 C C . LEU A 1 121 ? 5.784 -0.392 4.287 1.00 7.34 116 LEU A C 1
ATOM 910 O O . LEU A 1 121 ? 6.462 -1.167 3.574 1.00 8.09 116 LEU A O 1
ATOM 915 N N . GLU A 1 122 ? 4.476 -0.223 4.112 1.00 8.62 117 GLU A N 1
ATOM 916 C CA . GLU A 1 122 ? 3.798 -0.947 3.024 1.00 9.82 117 GLU A CA 1
ATOM 917 C C . GLU A 1 122 ? 4.370 -0.535 1.668 1.00 10.51 117 GLU A C 1
ATOM 918 O O . GLU A 1 122 ? 4.437 -1.360 0.750 1.00 9.63 117 GLU A O 1
ATOM 924 N N . VAL A 1 123 ? 4.758 0.737 1.535 1.00 9.89 118 VAL A N 1
ATOM 925 C CA . VAL A 1 123 ? 5.438 1.193 0.322 1.00 9.85 118 VAL A CA 1
ATOM 926 C C . VAL A 1 123 ? 6.686 0.352 0.025 1.00 9.79 118 VAL A C 1
ATOM 927 O O . VAL A 1 123 ? 6.914 -0.030 -1.121 1.00 10.19 118 VAL A O 1
ATOM 931 N N . VAL A 1 124 ? 7.475 0.043 1.048 1.00 8.02 119 VAL A N 1
ATOM 932 C CA . VAL A 1 124 ? 8.734 -0.678 0.843 1.00 8.54 119 VAL A CA 1
ATOM 933 C C . VAL A 1 124 ? 8.551 -2.207 0.854 1.00 8.40 119 VAL A C 1
ATOM 934 O O . VAL A 1 124 ? 9.142 -2.916 0.021 1.00 9.82 119 VAL A O 1
ATOM 938 N N . LEU A 1 125 ? 7.744 -2.715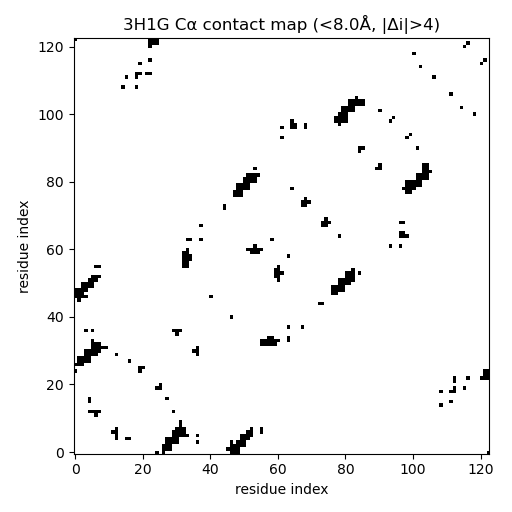 1.798 1.00 8.50 120 LEU A N 1
ATOM 939 C CA . LEU A 1 125 ? 7.650 -4.162 2.033 1.00 7.79 120 LEU A CA 1
ATOM 940 C C . LEU A 1 125 ? 6.350 -4.794 1.564 1.00 8.61 120 LEU A C 1
ATOM 941 O O . LEU A 1 125 ? 6.256 -6.031 1.511 1.00 8.43 120 LEU A O 1
ATOM 946 N N . GLY A 1 126 ? 5.348 -3.973 1.250 1.00 8.81 121 GLY A N 1
ATOM 947 C CA . GLY A 1 126 ? 4.007 -4.479 0.992 1.00 10.10 121 GLY A CA 1
ATOM 948 C C . GLY A 1 126 ? 3.481 -5.287 2.161 1.00 11.17 121 GLY A C 1
ATOM 949 O O . GLY A 1 126 ? 3.805 -4.996 3.321 1.00 12.14 121 GLY A O 1
ATOM 950 N N . THR A 1 127 ? 2.667 -6.299 1.889 1.00 12.12 122 THR A N 1
ATOM 951 C CA . THR A 1 127 ? 2.185 -7.180 2.961 1.00 12.58 122 THR A CA 1
ATOM 952 C C . THR A 1 127 ? 2.728 -8.603 2.782 1.00 13.57 122 THR A C 1
ATOM 953 O O . THR A 1 127 ? 3.176 -8.951 1.699 1.00 13.42 122 THR A O 1
ATOM 957 N N . ASN A 1 128 ? 2.679 -9.423 3.834 1.00 14.73 123 ASN A N 1
ATOM 958 C CA . ASN A 1 128 ? 3.259 -10.780 3.802 1.00 15.84 123 ASN A CA 1
ATOM 959 C C . ASN A 1 128 ? 2.300 -11.887 4.240 1.00 16.55 123 ASN A C 1
ATOM 960 O O . ASN A 1 128 ? 1.219 -12.030 3.675 1.00 19.43 123 ASN A O 1
#

Organism: Helicobacter pylori (strain ATCC 700392 / 26695) (NCBI:txid85962)

Radius of gyration: 13.08 Å; Cα contacts (8 Å, |Δi|>4): 209; chains: 1; bounding box: 32×32×25 Å

Secondary structure (DSSP, 8-state):
--EEEE-S-HHHHHHHHHHHHHTT---EEEESSHHHHHHHHHH-TT--EEEE-S--SSS-HHHHHHHHHTSTT-TT--EEEEES--SHHHHHHHHHHT--EEEESP--HHHHHHHHHHHH---

InterPro domains:
  IPR001789 Signal transduction response regulator, receiver domain [PF00072] (4-116)
  IPR001789 Signal transduction response regulator, receiver domain [PS50110] (2-120)
  IPR001789 Signal transduction response regulator, receiver domain [SM00448] (1-116)
  IPR011006 CheY-like superfamily [SSF52172] (1-121)
  IPR050595 Bacterial response regulator [PTHR44591] (3-122)

Solvent-accessible surface area: 6158 Å² total; per-residue (Å²): 96,84,3,1,0,2,1,60,42,70,80,24,35,170,51,2,98,82,1,0,45,122,2,30,11,125,85,33,74,50,2,79,37,0,86,60,0,44,100,47,0,68,66,65,45,67,15,93,3,0,2,1,6,29,87,17,85,110,49,49,0,22,66,0,0,104,90,0,52,91,27,95,110,3,113,156,13,60,0,0,0,1,2,73,53,34,37,142,69,58,18,95,54,0,85,172,13,14,6,78,48,41,10,55,35,130,28,80,69,91,52,0,48,92,86,0,72,126,49,25,26,92,109

Nearest PDB structures (foldseek):
  3h1g-assembly1_A  TM=1.008E+00  e=3.540E-23  Helicobacter pylori 26695
  3h1e-assembly1_A  TM=1.007E+00  e=1.625E-22  Helicobacter pylori 26695
  3h1f-assembly1_A  TM=1.006E+00  e=2.879E-22  Helicobacter pylori 26695
  3olv-assembly2_B  TM=9.386E-01  e=1.700E-13  Escherichia coli K-12
  1udr-assembly1_C  TM=9.290E-01  e=5.680E-13  Escherichia coli

GO terms:
  GO:0005515 protein binding (F, IPI)

Foldseek 3Di:
DAEEAEALDPVVVVLLQVLLVVLVNNRYHYYNALQRVLVCCVVCVVHAAYEYEADDPPHGPLRSLLVQCVDPSRVPRAYEYEYQPPDVVVVVSSVVSPHDHYHHDDDDSVVSSVRVCVVPNGD

CATH classification: 3.40.50.2300